Protein AF-A0A1N6DMR1-F1 (afdb_monomer)

Mean predicted aligned error: 7.32 Å

Organism: NCBI:txid77097

Structure (mmCIF, N/CA/C/O backbone):
data_AF-A0A1N6DMR1-F1
#
_entry.id   AF-A0A1N6DMR1-F1
#
loop_
_atom_site.group_PDB
_atom_site.id
_atom_site.type_symbol
_atom_site.label_atom_id
_atom_site.label_alt_id
_atom_site.label_comp_id
_atom_site.label_asym_id
_atom_site.label_entity_id
_atom_site.label_seq_id
_atom_site.pdbx_PDB_ins_code
_atom_site.Cartn_x
_atom_site.Cartn_y
_atom_site.Cartn_z
_atom_site.occupancy
_atom_site.B_iso_or_equiv
_atom_site.auth_seq_id
_atom_site.auth_comp_id
_atom_site.auth_asym_id
_atom_site.auth_atom_id
_atom_site.pdbx_PDB_model_num
ATOM 1 N N . MET A 1 1 ? 2.060 -13.312 -12.271 1.00 52.78 1 MET A N 1
ATOM 2 C CA . MET A 1 1 ? 2.555 -11.930 -12.472 1.00 52.78 1 MET A CA 1
ATOM 3 C C . MET A 1 1 ? 3.683 -11.955 -13.495 1.00 52.78 1 MET A C 1
ATOM 5 O O . MET A 1 1 ? 4.516 -12.853 -13.397 1.00 52.78 1 MET A O 1
ATOM 9 N N . PRO A 1 2 ? 3.753 -11.015 -14.448 1.00 56.97 2 PRO A N 1
ATOM 10 C CA . PRO A 1 2 ? 4.952 -10.808 -15.254 1.00 56.97 2 PRO A CA 1
ATOM 11 C C . PRO A 1 2 ? 6.119 -10.370 -14.350 1.00 56.97 2 PRO A C 1
ATOM 13 O O . PRO A 1 2 ? 5.947 -9.561 -13.438 1.00 56.97 2 PRO A O 1
ATOM 16 N N . ARG A 1 3 ? 7.327 -10.893 -14.597 1.00 61.00 3 ARG A N 1
ATOM 17 C CA . ARG A 1 3 ? 8.567 -10.551 -13.864 1.00 61.00 3 ARG A CA 1
ATOM 18 C C . ARG A 1 3 ? 8.822 -9.040 -13.633 1.00 61.00 3 ARG A C 1
ATOM 20 O O . ARG A 1 3 ? 9.333 -8.717 -12.557 1.00 61.00 3 ARG A O 1
ATOM 27 N N . PRO A 1 4 ? 8.512 -8.113 -14.564 1.00 71.81 4 PRO A N 1
ATOM 28 C CA . PRO A 1 4 ? 8.761 -6.684 -14.344 1.00 71.81 4 PRO A CA 1
ATOM 29 C C . PRO A 1 4 ? 7.892 -6.044 -13.247 1.00 71.81 4 PRO A C 1
ATOM 31 O O . PRO A 1 4 ? 8.403 -5.211 -12.494 1.00 71.81 4 PRO A O 1
ATOM 34 N N . GLU A 1 5 ? 6.627 -6.445 -13.084 1.00 71.50 5 GLU A N 1
ATOM 35 C CA . GLU A 1 5 ? 5.763 -5.879 -12.036 1.00 71.50 5 GLU A CA 1
ATOM 36 C C . GLU A 1 5 ? 6.236 -6.247 -10.629 1.00 71.50 5 GLU A C 1
ATOM 38 O O . GLU A 1 5 ? 6.247 -5.390 -9.748 1.00 71.50 5 GLU A O 1
ATOM 43 N N . SER A 1 6 ? 6.703 -7.482 -10.414 1.00 77.12 6 SER A N 1
ATOM 44 C CA . SER A 1 6 ? 7.161 -7.914 -9.087 1.00 77.12 6 SER A CA 1
ATOM 45 C C . SER A 1 6 ? 8.362 -7.097 -8.597 1.00 77.12 6 SER A C 1
ATOM 47 O O . SER A 1 6 ? 8.413 -6.722 -7.426 1.00 77.12 6 SER A O 1
ATOM 49 N N . LYS A 1 7 ? 9.309 -6.763 -9.489 1.00 81.69 7 LYS A N 1
ATOM 50 C CA . LYS A 1 7 ? 10.457 -5.903 -9.149 1.00 81.69 7 LYS A CA 1
ATOM 51 C C . LYS A 1 7 ? 10.025 -4.474 -8.822 1.00 81.69 7 LYS A C 1
ATOM 53 O O . LYS A 1 7 ? 10.544 -3.881 -7.881 1.00 81.69 7 LYS A O 1
ATOM 58 N N . ARG A 1 8 ? 9.057 -3.930 -9.567 1.00 79.56 8 ARG A N 1
ATOM 59 C CA . ARG A 1 8 ? 8.492 -2.597 -9.298 1.00 79.56 8 ARG A CA 1
ATOM 60 C C . ARG A 1 8 ? 7.791 -2.539 -7.942 1.00 79.56 8 ARG A C 1
ATOM 62 O O . ARG A 1 8 ? 7.963 -1.563 -7.217 1.00 79.56 8 ARG A O 1
ATOM 69 N N . ILE A 1 9 ? 7.043 -3.586 -7.591 1.00 82.06 9 ILE A N 1
ATOM 70 C CA . ILE A 1 9 ? 6.368 -3.695 -6.293 1.00 82.06 9 ILE A CA 1
ATOM 71 C C . ILE A 1 9 ? 7.394 -3.744 -5.160 1.00 82.06 9 ILE A C 1
ATOM 73 O O . ILE A 1 9 ? 7.333 -2.910 -4.259 1.00 82.06 9 ILE A O 1
ATOM 77 N N . GLN A 1 10 ? 8.379 -4.641 -5.242 1.00 83.56 10 GLN A N 1
ATOM 78 C CA . GLN A 1 10 ? 9.429 -4.756 -4.223 1.00 83.56 10 GLN A CA 1
ATOM 79 C C . GLN A 1 10 ? 10.227 -3.457 -4.053 1.00 83.56 10 GLN A C 1
ATOM 81 O O . GLN A 1 10 ? 10.443 -3.021 -2.926 1.00 83.56 10 GLN A O 1
ATOM 86 N N . GLY A 1 11 ? 10.608 -2.796 -5.152 1.00 84.62 11 GLY A N 1
ATOM 87 C CA . GLY A 1 11 ? 11.339 -1.528 -5.093 1.00 84.62 11 GLY A CA 1
ATOM 88 C C . GLY A 1 11 ? 10.549 -0.416 -4.400 1.00 84.62 11 GLY A C 1
ATOM 89 O O . GLY A 1 11 ? 11.103 0.323 -3.592 1.00 84.62 11 GLY A O 1
ATOM 90 N N . LYS A 1 12 ? 9.238 -0.325 -4.656 1.00 82.25 12 LYS A N 1
ATOM 91 C CA . LYS A 1 12 ? 8.391 0.704 -4.041 1.00 82.25 12 LYS A CA 1
ATOM 92 C C . LYS A 1 12 ? 8.084 0.417 -2.568 1.00 82.25 12 LYS A C 1
ATOM 94 O O . LYS A 1 12 ? 8.010 1.357 -1.784 1.00 82.25 12 LYS A O 1
ATOM 99 N N . ILE A 1 13 ? 7.955 -0.857 -2.189 1.00 82.38 13 ILE A N 1
ATOM 100 C CA . ILE A 1 13 ? 7.846 -1.267 -0.779 1.00 82.38 13 ILE A CA 1
ATOM 101 C C . ILE A 1 13 ? 9.136 -0.921 -0.031 1.00 82.38 13 ILE A C 1
ATOM 103 O O . ILE A 1 13 ? 9.065 -0.350 1.051 1.00 82.38 13 ILE A O 1
ATOM 107 N N . LYS A 1 14 ? 10.306 -1.203 -0.621 1.00 84.69 14 LYS A N 1
ATOM 108 C CA . LYS A 1 14 ? 11.597 -0.851 -0.020 1.00 84.69 14 LYS A CA 1
ATOM 109 C C . LYS A 1 14 ? 11.736 0.662 0.164 1.00 84.69 14 LYS A C 1
ATOM 111 O O . LYS A 1 14 ? 12.039 1.102 1.261 1.00 84.69 14 LYS A O 1
ATOM 116 N N . ALA A 1 15 ? 11.413 1.448 -0.864 1.00 82.12 15 ALA A N 1
ATOM 117 C CA . ALA A 1 15 ? 11.437 2.908 -0.776 1.00 82.12 15 ALA A CA 1
ATOM 118 C C . ALA A 1 15 ? 10.469 3.457 0.287 1.00 82.12 15 ALA A C 1
ATOM 120 O O . ALA A 1 15 ? 10.800 4.419 0.962 1.00 82.12 15 ALA A O 1
ATOM 121 N N . TYR A 1 16 ? 9.292 2.842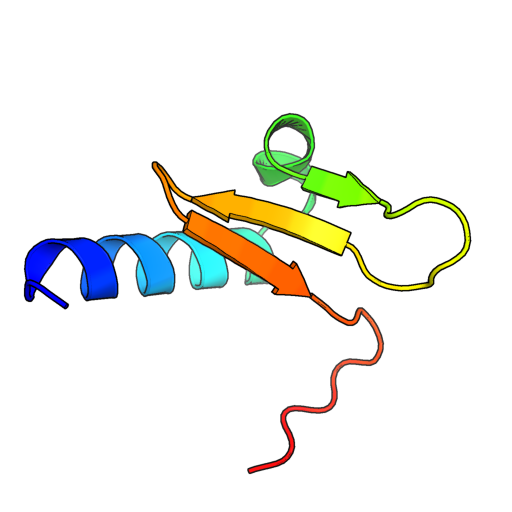 0.458 1.00 80.12 16 TYR A N 1
ATOM 122 C CA . TYR A 1 16 ? 8.380 3.177 1.555 1.00 80.12 16 TYR A CA 1
ATOM 123 C C . TYR A 1 16 ? 8.966 2.830 2.933 1.00 80.12 16 TYR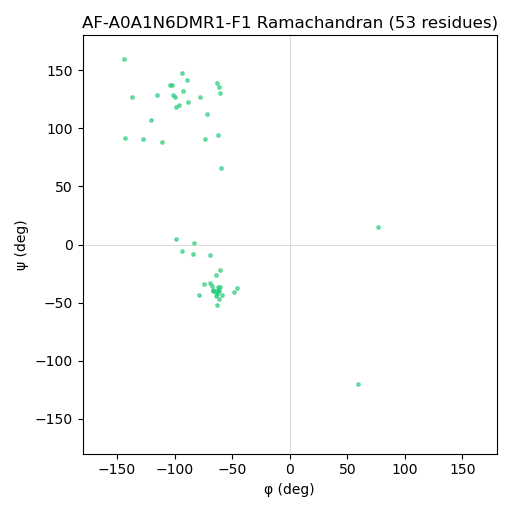 A C 1
ATOM 125 O O . TYR A 1 16 ? 8.790 3.599 3.869 1.00 80.12 16 TYR A O 1
ATOM 133 N N . ALA A 1 17 ? 9.653 1.691 3.064 1.00 80.06 17 ALA A N 1
ATOM 134 C CA . ALA A 1 17 ? 10.291 1.291 4.317 1.00 80.06 17 ALA A CA 1
ATOM 135 C C . ALA A 1 17 ? 11.493 2.181 4.683 1.00 80.06 17 ALA A C 1
ATOM 137 O O . ALA A 1 17 ? 11.744 2.397 5.864 1.00 80.06 17 ALA A O 1
ATOM 138 N N . GLU A 1 18 ? 12.226 2.684 3.685 1.00 84.81 18 GLU A N 1
ATOM 139 C CA . GLU A 1 18 ? 13.353 3.606 3.879 1.00 84.81 18 GLU A CA 1
ATOM 140 C C . GLU A 1 18 ? 12.884 5.044 4.145 1.00 84.81 18 GLU A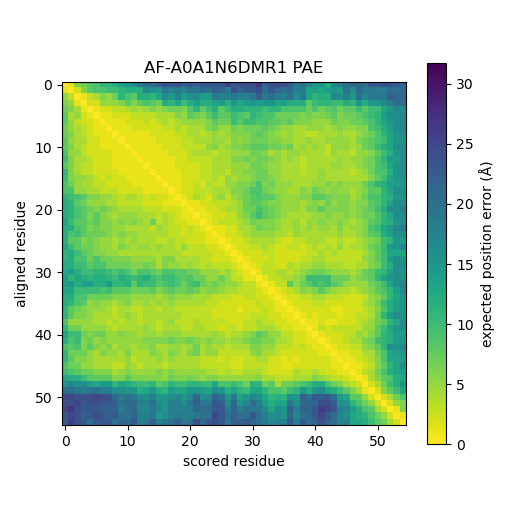 C 1
ATOM 142 O O . GLU A 1 18 ? 13.409 5.699 5.041 1.00 84.81 18 GLU A O 1
ATOM 147 N N . ASP A 1 19 ? 11.884 5.526 3.401 1.00 82.25 19 ASP A N 1
ATOM 148 C CA . ASP A 1 19 ? 11.313 6.862 3.574 1.00 82.25 19 ASP A CA 1
ATOM 149 C C . ASP A 1 19 ? 9.786 6.866 3.340 1.00 82.25 19 ASP A C 1
ATOM 151 O O . ASP A 1 19 ? 9.295 7.058 2.213 1.00 82.25 19 ASP A O 1
ATOM 155 N N . PRO 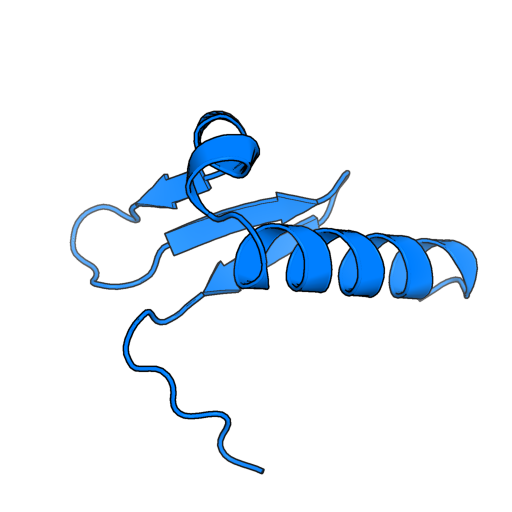A 1 20 ? 9.004 6.680 4.417 1.00 79.12 20 PRO A N 1
ATOM 156 C CA . PRO A 1 20 ? 7.550 6.729 4.358 1.00 79.12 20 PRO A CA 1
ATOM 157 C C . PRO A 1 20 ? 7.026 8.105 3.926 1.00 79.12 20 PRO A C 1
ATOM 159 O O . PRO A 1 20 ? 6.040 8.183 3.188 1.00 79.12 20 PRO A O 1
ATOM 162 N N . GLU A 1 21 ? 7.677 9.196 4.346 1.00 80.94 21 GLU A N 1
ATOM 163 C CA . GLU A 1 21 ? 7.238 10.572 4.075 1.00 80.94 21 GLU A CA 1
ATOM 164 C C . GLU A 1 21 ? 7.248 10.854 2.567 1.00 80.94 21 GLU A C 1
ATOM 166 O O . GLU A 1 21 ? 6.268 11.372 2.020 1.00 80.94 21 GLU A O 1
ATOM 171 N N . SER A 1 22 ? 8.294 10.401 1.868 1.00 80.50 22 SER A N 1
ATOM 172 C CA . SER A 1 22 ? 8.408 10.500 0.405 1.00 80.50 22 SER A CA 1
ATOM 173 C C . SER A 1 22 ? 7.295 9.772 -0.357 1.00 80.50 22 SER A C 1
ATOM 175 O O . SER A 1 22 ? 7.004 10.103 -1.510 1.00 80.50 22 SER A O 1
ATOM 177 N N . GLN A 1 23 ? 6.627 8.790 0.257 1.00 81.00 23 GLN A N 1
ATOM 178 C CA . GLN A 1 23 ? 5.522 8.052 -0.363 1.00 81.00 23 GLN A CA 1
ATOM 179 C C . GLN A 1 23 ? 4.132 8.547 0.050 1.00 81.00 23 GLN A C 1
ATOM 181 O O . GLN A 1 23 ? 3.142 7.976 -0.416 1.00 81.00 23 GLN A O 1
ATOM 186 N N . ARG A 1 24 ? 4.014 9.626 0.839 1.00 81.25 24 ARG A N 1
ATOM 187 C CA . ARG A 1 24 ? 2.725 10.164 1.329 1.00 81.25 24 ARG A CA 1
ATOM 188 C C . ARG A 1 24 ? 1.667 10.336 0.243 1.00 81.25 24 ARG A C 1
ATOM 190 O O . ARG A 1 24 ? 0.521 9.950 0.442 1.00 81.25 24 ARG A O 1
ATOM 197 N N . ASN A 1 25 ? 2.052 10.811 -0.941 1.00 84.88 25 ASN A N 1
ATOM 198 C CA . ASN A 1 25 ? 1.130 10.998 -2.072 1.00 84.88 25 ASN A CA 1
ATOM 199 C C . ASN A 1 25 ? 0.522 9.686 -2.602 1.00 84.88 25 ASN A C 1
ATOM 201 O O . ASN A 1 25 ? -0.565 9.679 -3.179 1.00 84.88 25 ASN A O 1
ATOM 205 N N . ASN A 1 26 ? 1.224 8.565 -2.422 1.00 84.62 26 ASN A N 1
ATOM 206 C CA . ASN A 1 26 ? 0.782 7.234 -2.834 1.00 84.62 26 ASN A CA 1
ATOM 207 C C . ASN A 1 26 ? 0.055 6.479 -1.715 1.00 84.62 26 ASN A C 1
ATOM 209 O O . ASN A 1 26 ? -0.451 5.380 -1.967 1.00 84.62 26 ASN A O 1
ATOM 213 N N . MET A 1 27 ? 0.016 7.044 -0.510 1.00 86.31 27 MET A N 1
ATOM 214 C CA . MET A 1 27 ? -0.572 6.439 0.672 1.00 86.31 27 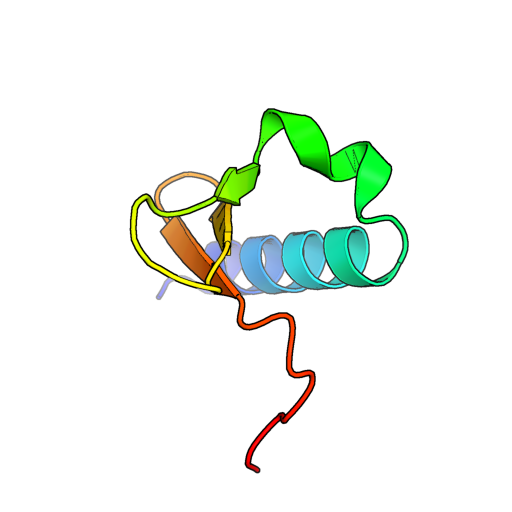MET A CA 1
ATOM 215 C C . MET A 1 27 ? -1.923 7.052 0.998 1.00 86.31 27 MET A C 1
ATOM 217 O O . MET A 1 27 ? -2.112 8.266 0.976 1.00 86.31 27 MET A O 1
ATOM 221 N N . LYS A 1 28 ? -2.880 6.197 1.350 1.00 87.25 28 LYS A N 1
ATOM 222 C CA . LYS A 1 28 ? -4.126 6.621 1.986 1.00 87.25 28 LYS A CA 1
ATOM 223 C C . LYS A 1 28 ? -4.477 5.681 3.121 1.00 87.25 28 LYS A C 1
ATOM 225 O O . LYS A 1 28 ? -4.594 4.476 2.904 1.00 87.25 28 LYS A O 1
ATOM 230 N N . ALA A 1 29 ? -4.711 6.245 4.300 1.00 86.12 29 ALA A N 1
ATOM 231 C CA . ALA A 1 29 ? -5.302 5.512 5.409 1.00 86.12 29 ALA A CA 1
ATOM 232 C C . ALA A 1 29 ? -6.704 5.018 5.023 1.00 86.12 29 ALA A C 1
ATOM 234 O O . ALA A 1 29 ? -7.499 5.748 4.414 1.00 86.12 29 ALA A O 1
ATOM 235 N N . LEU A 1 30 ? -7.003 3.764 5.352 1.00 85.88 30 LEU A N 1
ATOM 236 C CA . LEU A 1 30 ? -8.341 3.219 5.178 1.00 85.88 30 LEU A CA 1
ATOM 237 C C . LEU A 1 30 ? -9.241 3.725 6.308 1.00 85.88 30 LEU A C 1
ATOM 239 O O . LEU A 1 30 ? -8.922 3.585 7.485 1.00 85.88 30 LEU A O 1
ATOM 243 N N . LYS A 1 31 ? -10.387 4.316 5.951 1.00 84.06 31 LYS A N 1
ATOM 244 C CA . LYS A 1 31 ? -11.359 4.793 6.942 1.00 84.06 31 LYS A CA 1
ATOM 245 C C . LYS A 1 31 ? -11.844 3.620 7.798 1.00 84.06 31 LYS A C 1
ATOM 247 O O . LYS A 1 31 ? -12.252 2.599 7.253 1.00 84.06 31 LYS A O 1
ATOM 252 N N . GLY A 1 32 ? -11.812 3.791 9.119 1.00 83.25 32 GLY A N 1
ATOM 253 C CA . GLY A 1 32 ? -12.230 2.756 10.069 1.00 83.25 32 GLY A CA 1
ATOM 254 C C . GLY A 1 32 ? -11.211 1.633 10.268 1.00 83.25 32 GLY A C 1
ATOM 255 O O . GLY A 1 32 ? -11.571 0.586 10.797 1.00 83.25 32 GLY A O 1
ATOM 256 N N . SER A 1 33 ? -9.954 1.815 9.845 1.00 80.38 33 SER A N 1
ATOM 257 C CA . SER A 1 33 ? -8.908 0.818 10.059 1.00 80.38 33 SER A CA 1
ATOM 258 C C . SER A 1 33 ? -7.532 1.423 10.337 1.00 80.38 33 SER A C 1
ATOM 260 O O . SER A 1 33 ? -7.258 2.566 9.991 1.00 80.38 33 SER A O 1
ATOM 262 N N . LYS A 1 34 ? -6.660 0.610 10.939 1.00 82.50 34 LYS A N 1
ATOM 263 C CA . LYS A 1 34 ? -5.233 0.895 11.173 1.00 82.50 34 LYS A CA 1
ATOM 264 C C . LYS A 1 34 ? -4.344 0.599 9.961 1.00 82.50 34 LYS A C 1
ATOM 266 O O . LYS A 1 34 ? -3.131 0.725 10.039 1.00 82.50 34 LYS A O 1
ATOM 271 N N . TYR A 1 35 ? -4.945 0.150 8.861 1.00 84.19 35 TYR A N 1
ATOM 272 C CA . TYR A 1 35 ? -4.221 -0.195 7.648 1.00 84.19 35 TYR A CA 1
ATOM 273 C C . TYR A 1 35 ? -4.063 1.010 6.716 1.00 84.19 35 TYR A C 1
ATOM 275 O O . TYR A 1 35 ? -4.999 1.787 6.486 1.00 84.19 35 TYR A O 1
ATOM 283 N N . ILE A 1 36 ? -2.897 1.093 6.085 1.00 86.06 36 ILE A N 1
ATOM 284 C CA . ILE A 1 36 ? -2.580 2.057 5.035 1.00 86.06 36 ILE A CA 1
ATOM 285 C C . ILE A 1 36 ? -2.653 1.357 3.680 1.00 86.06 36 ILE A C 1
ATOM 287 O O . ILE A 1 36 ? -2.164 0.246 3.499 1.00 86.06 36 ILE A O 1
ATOM 291 N N . ARG A 1 37 ? -3.252 2.015 2.688 1.00 86.81 37 ARG A N 1
ATOM 292 C CA . ARG A 1 37 ? -3.208 1.582 1.291 1.00 86.81 37 ARG A CA 1
ATOM 293 C C . ARG A 1 37 ? -2.102 2.329 0.552 1.00 86.81 37 ARG A C 1
ATOM 295 O O . ARG A 1 37 ? -2.201 3.544 0.399 1.00 86.81 37 ARG A O 1
ATOM 302 N N . LEU A 1 38 ? -1.130 1.598 0.010 1.00 86.62 38 LEU A N 1
ATOM 303 C CA . LEU A 1 38 ? -0.095 2.105 -0.891 1.00 86.62 38 LEU A CA 1
ATOM 304 C C . LEU A 1 38 ? -0.431 1.758 -2.350 1.00 86.62 38 LEU A C 1
ATOM 306 O O . LEU A 1 38 ? -0.694 0.602 -2.695 1.00 86.62 38 LEU A O 1
ATOM 310 N N . ARG A 1 39 ? -0.407 2.760 -3.234 1.00 86.12 39 ARG A N 1
ATOM 311 C CA . ARG A 1 39 ? -0.612 2.573 -4.678 1.00 86.12 39 ARG A CA 1
ATOM 312 C C . ARG A 1 39 ? 0.705 2.266 -5.392 1.00 86.12 39 ARG A C 1
ATOM 314 O O . ARG A 1 39 ? 1.625 3.088 -5.397 1.00 86.12 39 ARG A O 1
ATOM 321 N N . VAL A 1 40 ? 0.769 1.130 -6.084 1.00 84.62 40 VAL A N 1
ATOM 322 C CA . VAL A 1 40 ? 1.932 0.713 -6.878 1.00 84.62 40 VAL A CA 1
ATOM 323 C C . VAL A 1 40 ? 1.505 0.371 -8.305 1.00 84.62 40 VAL A C 1
ATOM 325 O O . VAL A 1 40 ? 1.137 -0.760 -8.601 1.00 84.62 40 VAL A O 1
ATOM 328 N N . GLY A 1 41 ? 1.531 1.363 -9.199 1.00 83.38 41 GLY A N 1
ATOM 329 C CA . GLY A 1 41 ? 0.977 1.207 -10.548 1.00 83.38 41 GLY A CA 1
ATOM 330 C C . GLY A 1 41 ? -0.514 0.863 -10.474 1.00 83.38 41 GLY A C 1
ATOM 331 O O . GLY A 1 41 ? -1.290 1.619 -9.878 1.00 83.38 41 GLY A O 1
ATOM 332 N N . ASP A 1 42 ? -0.877 -0.296 -11.021 1.00 83.69 42 ASP A N 1
ATOM 333 C CA . ASP A 1 42 ? -2.227 -0.876 -10.965 1.00 83.69 42 ASP A CA 1
ATOM 334 C C . ASP A 1 42 ? -2.515 -1.673 -9.682 1.00 83.69 42 ASP A C 1
ATOM 336 O O . ASP A 1 42 ? -3.659 -2.039 -9.403 1.00 83.69 42 ASP A O 1
ATOM 340 N N . TRP A 1 43 ? -1.493 -1.906 -8.855 1.00 82.75 43 TRP A N 1
ATOM 341 C CA . TRP A 1 43 ? -1.589 -2.701 -7.636 1.00 82.75 43 TRP A CA 1
ATOM 342 C C . TRP A 1 43 ?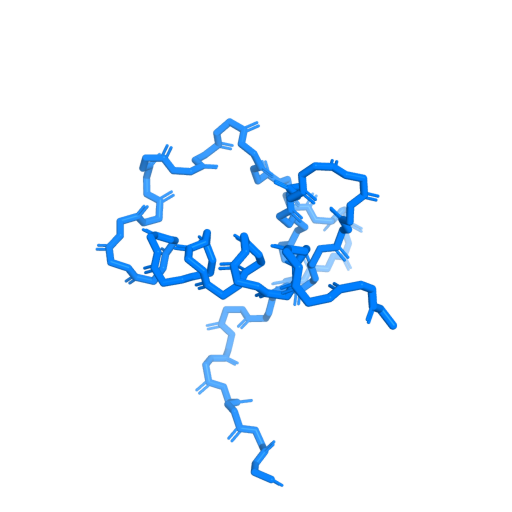 -1.862 -1.832 -6.407 1.00 82.75 43 TRP A C 1
ATOM 344 O O . TRP A 1 43 ? -1.427 -0.681 -6.296 1.00 82.75 43 TRP A O 1
ATOM 354 N 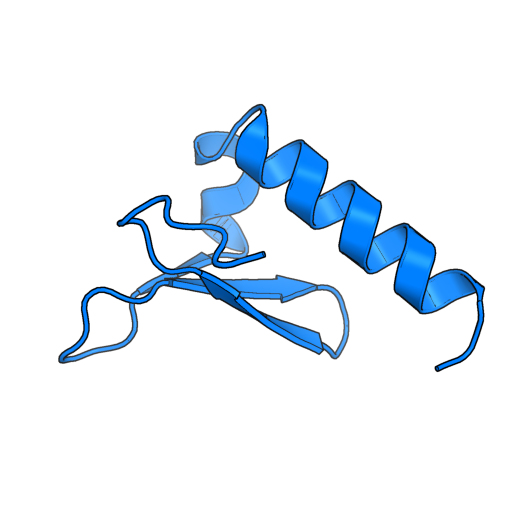N . ARG A 1 44 ? -2.594 -2.405 -5.450 1.00 86.44 44 ARG A N 1
ATOM 355 C CA . ARG A 1 44 ? -2.953 -1.777 -4.172 1.00 86.44 44 ARG A CA 1
ATOM 356 C C . ARG A 1 44 ? -2.401 -2.656 -3.059 1.00 86.44 44 ARG A C 1
ATOM 358 O O . ARG A 1 44 ? -2.915 -3.746 -2.836 1.00 86.44 44 ARG A O 1
ATOM 36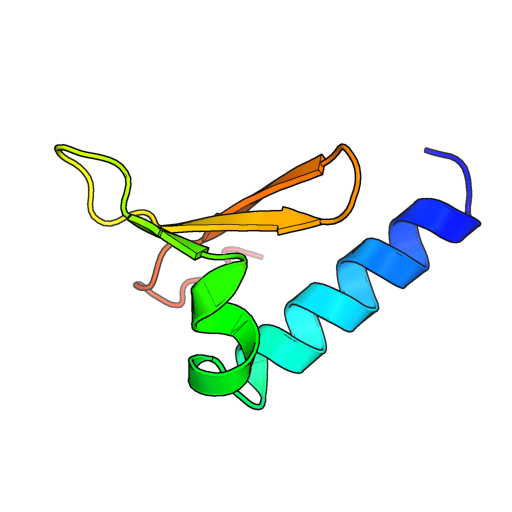5 N N . VAL A 1 45 ? -1.351 -2.186 -2.397 1.00 84.19 45 VAL A N 1
ATOM 366 C CA . VAL A 1 45 ? -0.715 -2.885 -1.275 1.00 84.19 45 VAL A CA 1
ATOM 367 C C . VAL A 1 45 ? -1.352 -2.386 0.015 1.00 84.19 45 VAL A C 1
ATOM 369 O O . VAL A 1 45 ? -1.528 -1.179 0.185 1.00 84.19 45 VAL A O 1
ATOM 372 N N . ILE A 1 46 ? -1.735 -3.303 0.899 1.00 85.75 46 ILE A N 1
ATOM 373 C CA . ILE A 1 46 ? -2.236 -2.973 2.234 1.00 85.75 46 ILE A CA 1
ATOM 374 C C . ILE A 1 46 ? -1.092 -3.170 3.221 1.00 85.75 46 ILE A C 1
ATOM 376 O O . ILE A 1 46 ? -0.458 -4.220 3.228 1.00 85.75 46 ILE A O 1
ATOM 380 N N . ILE A 1 47 ? -0.823 -2.142 4.012 1.00 78.38 47 ILE A N 1
ATOM 381 C CA . ILE A 1 47 ? 0.269 -2.083 4.975 1.00 78.38 47 ILE A CA 1
ATOM 382 C C . ILE A 1 47 ? -0.358 -1.996 6.362 1.00 78.38 47 ILE A C 1
ATOM 384 O O . ILE A 1 47 ? -1.235 -1.164 6.594 1.00 78.38 47 ILE A O 1
ATOM 388 N N . ASP A 1 48 ? 0.073 -2.869 7.268 1.00 82.44 48 ASP A N 1
ATOM 389 C CA . ASP A 1 48 ? -0.221 -2.762 8.695 1.00 82.44 48 ASP A CA 1
ATOM 390 C C . ASP A 1 48 ? 0.989 -2.127 9.373 1.00 82.44 48 ASP A C 1
ATOM 392 O O . ASP A 1 48 ? 2.078 -2.693 9.343 1.00 82.44 48 ASP A O 1
ATOM 396 N N . GLU A 1 49 ? 0.817 -0.956 9.985 1.00 68.44 49 GLU A N 1
ATOM 397 C CA . GLU A 1 49 ? 1.907 -0.293 10.721 1.00 68.44 49 GLU A CA 1
ATOM 398 C C . GLU A 1 49 ? 2.285 -1.040 12.011 1.00 68.44 49 GLU A C 1
ATOM 400 O O . GLU A 1 49 ? 3.316 -0.757 12.620 1.00 68.44 49 GLU A O 1
ATOM 405 N N . ARG A 1 50 ? 1.504 -2.054 12.420 1.00 62.09 50 ARG A N 1
ATOM 406 C CA . ARG A 1 50 ? 1.998 -3.067 13.361 1.00 62.09 50 ARG A CA 1
ATOM 407 C C . ARG A 1 50 ? 2.956 -3.966 12.585 1.00 62.09 50 ARG A C 1
ATOM 409 O O . ARG A 1 50 ? 2.511 -4.923 11.966 1.00 62.09 50 ARG A O 1
ATOM 416 N N . GLY A 1 51 ? 4.244 -3.632 12.583 1.00 54.12 51 GLY A N 1
ATOM 417 C CA . GLY A 1 51 ? 5.311 -4.324 11.849 1.00 54.12 51 GLY A CA 1
ATOM 418 C C . GLY A 1 51 ? 5.513 -5.802 12.212 1.00 54.12 51 GLY A C 1
ATOM 419 O O . GLY A 1 51 ? 6.556 -6.180 12.730 1.00 54.12 51 GLY A O 1
ATOM 420 N N . GLY A 1 52 ? 4.532 -6.653 11.927 1.00 44.12 52 GLY A N 1
ATOM 421 C CA . GLY A 1 52 ? 4.615 -8.099 12.027 1.00 44.12 52 GLY A CA 1
ATOM 422 C C . GLY A 1 52 ? 4.586 -8.699 10.633 1.00 44.12 52 GLY A C 1
ATOM 423 O O . GLY A 1 52 ? 3.522 -9.056 10.131 1.00 44.12 52 GLY A O 1
ATOM 424 N N . VAL A 1 53 ? 5.758 -8.837 10.014 1.00 43.75 53 VAL A N 1
ATOM 425 C CA . VAL A 1 53 ? 5.961 -9.874 8.999 1.00 43.75 53 VAL A CA 1
ATOM 426 C C . VAL A 1 53 ? 5.758 -11.218 9.703 1.00 43.75 53 VAL A C 1
ATOM 428 O O . VAL A 1 53 ? 6.660 -11.717 10.366 1.00 43.75 53 VAL A O 1
ATOM 431 N N . SER A 1 54 ? 4.544 -11.770 9.654 1.00 39.06 54 SER A N 1
ATOM 432 C CA . SER A 1 54 ? 4.373 -13.193 9.957 1.00 39.06 54 SER A CA 1
ATOM 433 C C . SER A 1 54 ? 4.953 -13.960 8.777 1.00 39.06 54 SER A C 1
ATOM 435 O O . SER A 1 54 ? 4.486 -13.805 7.647 1.00 39.06 54 SER A O 1
ATOM 437 N N . GLN A 1 55 ? 6.055 -14.645 9.077 1.00 36.97 55 GLN A N 1
ATOM 438 C CA . GLN A 1 55 ? 6.853 -15.495 8.201 1.00 36.97 55 GLN A CA 1
ATOM 439 C C . GLN A 1 55 ? 6.031 -16.630 7.586 1.00 36.97 55 GLN A C 1
ATOM 441 O O . GLN A 1 55 ? 5.11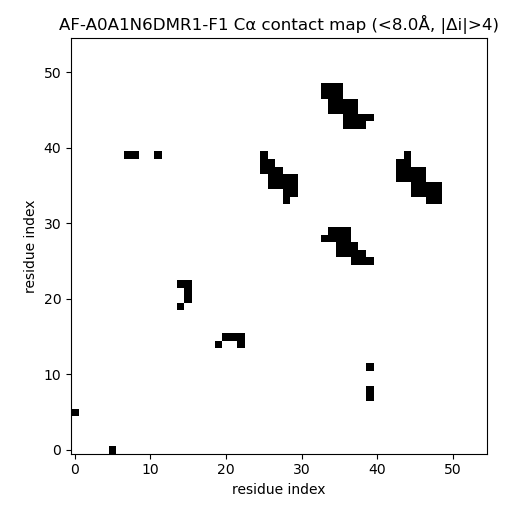1 -17.129 8.274 1.00 36.97 55 GLN A O 1
#

Nearest PDB structures (foldseek):
  2zxp-assembly1_A  TM=5.325E-01  e=9.761E-01  Thermus thermophilus HB8
  6uy7-assembly1_A  TM=4.392E-01  e=6.942E+00  Homo sapiens
  7emf-assembly1_A  TM=3.889E-01  e=6.942E+00  Homo sapiens

Radius of gyration: 11.59 Å; Cα contacts (8 Å, |Δi|>4): 47; chains: 1; bounding box: 26×26×29 Å

InterPro domains:
  IPR035093 Toxin-antitoxin system, RelE/ParE toxin domain superfamily [G3DSA:3.30.2310.20] (1-52)
  IPR035093 Toxin-antitoxin system, RelE/ParE toxin domain superfamily [SSF143011] (2-50)

Sequence (55 aa):
MPRPESKRIQGKIKAYAEDPESQRNNMKALKGSKYIRLRVGDWRVIIDERGGVSQ

Foldseek 3Di:
DPPVLVVQVVVVVVVCVVPVPVQVVQWDDDPPDQWIWGDRPPDTDIDRPPPDPPD

pLDDT: mean 77.08, std 12.97, range [36.97, 87.25]

Solvent-accessible surface area (backbone atoms only — not comparable to full-atom values): 3474 Å² total; per-residue (Å²): 131,65,74,70,58,58,53,55,49,51,52,52,52,49,47,36,73,77,38,52,76,85,36,47,90,44,46,43,74,41,88,96,54,80,37,33,38,37,60,52,89,94,44,77,45,79,42,59,81,72,84,67,84,80,126

Secondary structure (DSSP, 8-state):
--HHHHHHHHHHHHHHHH-TGGGGGGEEEPTTSSEEEEEETTEEEEEESS-----